Protein AF-A0A4Q9FMK7-F1 (afdb_monomer_lite)

pLDDT: mean 81.98, std 14.89, range [34.06, 94.88]

Organism: NCBI:txid1080224

Secondary structure (DSSP, 8-state):
----TT--TTHHHHHHHHHHHHHHH-HHHHHHHHTTT-HHHHHHHHHHHHHHHHHHHHHHH---HHHHHHHHHHHHHHHHH-

Radius of gyration: 13.73 Å; chains: 1; bounding box: 38×21×36 Å

Sequence (82 aa):
MKELSEDLKNNLYYLEIIDALIEEYNIELKNSYQLRDEYTEFIQNESARLMDDTVKLIREKEISFIQASATVIEDWKEQTFM

Foldseek 3Di:
DPPPPDDDPCLVVQLVVVVVLCVVQPVVVVVVCVVVVNNVVVSSVVSVVLVVQLVVCCVVPVDDSVVSSVVSSVVVSVVPRD

Structure (mmCIF, N/CA/C/O backbone):
data_AF-A0A4Q9FMK7-F1
#
_entry.id   AF-A0A4Q9FMK7-F1
#
loop_
_atom_site.group_PDB
_atom_site.id
_atom_site.type_symbol
_atom_site.label_atom_id
_atom_site.label_alt_id
_atom_site.label_comp_id
_atom_site.label_asym_id
_atom_site.label_entity_id
_atom_site.label_seq_id
_atom_site.pdbx_PDB_ins_code
_atom_site.Cartn_x
_atom_site.Cartn_y
_atom_site.Cartn_z
_atom_site.occupancy
_atom_site.B_iso_or_equiv
_atom_site.auth_seq_id
_atom_site.auth_comp_id
_atom_site.auth_asym_id
_atom_site.auth_atom_id
_atom_site.pdbx_PDB_model_num
ATOM 1 N N . MET A 1 1 ? -23.409 2.836 12.214 1.00 42.78 1 MET A N 1
ATOM 2 C CA . MET A 1 1 ? -22.395 2.728 11.148 1.00 42.78 1 MET A CA 1
ATOM 3 C C . MET A 1 1 ? -22.350 4.062 10.422 1.00 42.78 1 MET A C 1
ATOM 5 O O . MET A 1 1 ? -23.167 4.299 9.545 1.00 42.78 1 MET A O 1
ATOM 9 N N . LYS A 1 2 ? -21.514 4.984 10.895 1.00 34.06 2 LYS A N 1
ATOM 10 C CA . LYS A 1 2 ? -21.219 6.262 10.233 1.00 34.06 2 LYS A CA 1
ATOM 11 C C . LYS A 1 2 ? -19.763 6.162 9.754 1.00 34.06 2 LYS A C 1
ATOM 13 O O . LYS A 1 2 ? -18.985 5.537 10.461 1.00 34.06 2 LYS A O 1
ATOM 18 N N . GLU A 1 3 ? -19.448 6.735 8.591 1.00 42.12 3 GLU A N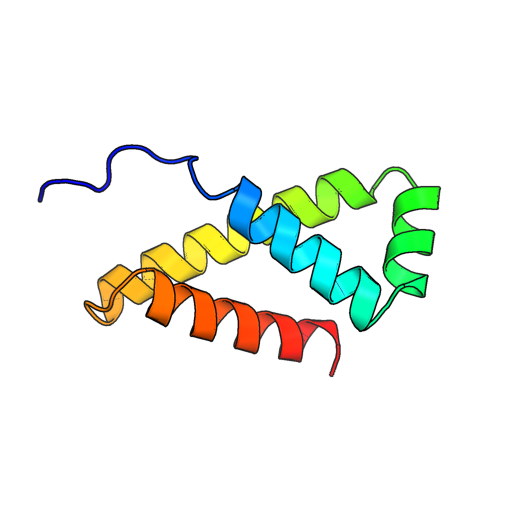 1
ATOM 19 C CA . GLU A 1 3 ? -18.079 6.927 8.056 1.00 42.12 3 GLU A CA 1
ATOM 20 C C . GLU A 1 3 ? -17.367 5.722 7.404 1.00 42.12 3 GLU A C 1
ATOM 22 O O . GLU A 1 3 ? -16.176 5.517 7.582 1.00 42.12 3 GLU A O 1
ATOM 27 N N . LEU A 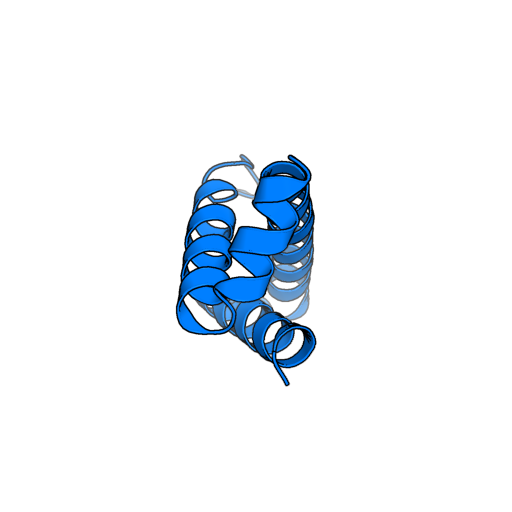1 4 ? -18.062 4.955 6.557 1.00 46.47 4 LEU A N 1
ATOM 28 C CA . LEU A 1 4 ? -17.400 4.338 5.384 1.00 46.47 4 LEU A CA 1
ATOM 29 C C . LEU A 1 4 ? -17.319 5.328 4.202 1.00 46.47 4 LEU A C 1
ATOM 31 O O . LEU A 1 4 ? -16.700 5.043 3.184 1.00 46.47 4 LEU A O 1
ATOM 35 N N . SER A 1 5 ? -17.964 6.486 4.364 1.00 49.53 5 SER A N 1
ATOM 36 C CA . SER A 1 5 ? -18.022 7.605 3.440 1.00 49.53 5 SER A CA 1
ATOM 37 C C . SER A 1 5 ? -16.756 8.459 3.568 1.00 49.53 5 SER A C 1
ATOM 39 O O . SER A 1 5 ? -16.468 8.978 4.640 1.00 49.53 5 SER A O 1
ATOM 41 N N . GLU A 1 6 ? -15.979 8.703 2.539 1.00 45.28 6 GLU A N 1
ATOM 42 C CA . GLU A 1 6 ? -16.319 8.512 1.141 1.00 45.28 6 GLU A CA 1
ATOM 43 C C . GLU A 1 6 ? -15.003 8.378 0.408 1.00 45.28 6 GLU A C 1
ATOM 45 O O . GLU A 1 6 ? -14.394 9.367 -0.003 1.00 45.28 6 GLU A O 1
ATOM 50 N N . ASP A 1 7 ? -14.600 7.108 0.325 1.00 46.28 7 ASP A N 1
ATOM 51 C CA . ASP A 1 7 ? -13.649 6.568 -0.626 1.00 46.28 7 ASP A CA 1
ATOM 52 C C . ASP A 1 7 ? -12.270 7.251 -0.615 1.00 46.28 7 ASP A C 1
ATOM 54 O O . ASP A 1 7 ? -11.959 8.117 0.195 1.00 46.28 7 ASP A O 1
ATOM 58 N N . LEU A 1 8 ? -11.451 6.911 -1.603 1.00 53.06 8 LEU A N 1
ATOM 59 C CA . LEU A 1 8 ? -10.836 7.919 -2.477 1.00 53.06 8 LEU A CA 1
ATOM 60 C C . LEU A 1 8 ? -9.722 8.827 -1.916 1.00 53.06 8 LEU A C 1
ATOM 62 O O . LEU A 1 8 ? -8.766 9.071 -2.648 1.00 53.06 8 LEU A O 1
ATOM 66 N N . LYS A 1 9 ? -9.761 9.305 -0.665 1.00 42.34 9 LYS A N 1
ATOM 67 C CA . LYS A 1 9 ? -8.797 10.262 -0.092 1.00 42.34 9 LYS A CA 1
ATOM 68 C C . LYS A 1 9 ? -7.378 9.724 0.056 1.00 42.34 9 LYS A C 1
ATOM 70 O O . LYS A 1 9 ? -6.469 10.530 0.179 1.00 42.34 9 LYS A O 1
ATOM 75 N N . ASN A 1 10 ? -7.178 8.410 -0.020 1.00 53.16 10 ASN A N 1
ATOM 76 C CA . ASN A 1 10 ? -5.868 7.788 0.154 1.00 53.16 10 ASN A CA 1
ATOM 77 C C . ASN A 1 10 ? -5.488 6.782 -0.947 1.00 53.16 10 ASN A C 1
ATOM 79 O O . ASN A 1 10 ? -4.493 6.084 -0.786 1.00 53.16 10 ASN A O 1
ATOM 83 N N . ASN A 1 11 ? -6.176 6.745 -2.101 1.00 60.62 11 ASN A N 1
ATOM 84 C CA . ASN A 1 11 ? -5.537 6.117 -3.272 1.00 60.62 11 ASN A CA 1
ATOM 85 C C . ASN A 1 11 ? -4.192 6.815 -3.534 1.00 60.62 11 ASN A C 1
ATOM 87 O O . ASN A 1 11 ? -3.186 6.150 -3.724 1.00 60.62 11 ASN A O 1
ATOM 91 N N . LEU A 1 12 ? -4.155 8.147 -3.399 1.00 72.56 12 LEU A N 1
ATOM 92 C CA . LEU A 1 12 ? -2.927 8.950 -3.382 1.00 72.56 12 LEU A CA 1
ATOM 93 C C . LEU A 1 12 ? -1.917 8.507 -2.314 1.00 72.56 12 LEU A C 1
ATOM 95 O O . LEU A 1 12 ? -0.742 8.404 -2.626 1.00 72.56 12 LEU A O 1
ATOM 99 N N . TYR A 1 13 ? -2.356 8.179 -1.097 1.00 83.62 13 TYR A N 1
ATOM 100 C CA . TYR A 1 13 ? -1.466 7.704 -0.031 1.00 83.62 13 TYR A CA 1
ATOM 101 C C . TYR A 1 13 ? -0.742 6.411 -0.414 1.00 83.62 13 TYR A C 1
ATOM 103 O O . TYR A 1 13 ? 0.478 6.339 -0.301 1.00 83.62 13 TYR A O 1
ATOM 111 N N . TYR A 1 14 ? -1.470 5.404 -0.909 1.00 86.38 14 TYR A N 1
ATOM 112 C CA . TYR A 1 14 ? -0.827 4.170 -1.358 1.00 86.38 14 TYR A CA 1
ATOM 113 C C . TYR A 1 14 ? -0.040 4.374 -2.653 1.00 86.38 14 TYR A C 1
ATOM 115 O O . TYR A 1 14 ? 1.036 3.804 -2.773 1.00 86.38 14 TYR A O 1
ATOM 123 N N . LEU A 1 15 ? -0.506 5.217 -3.583 1.00 87.38 15 LEU A N 1
ATOM 124 C CA . LEU A 1 15 ? 0.250 5.552 -4.796 1.00 87.38 15 LEU A CA 1
ATOM 125 C C . LEU A 1 15 ? 1.620 6.163 -4.447 1.00 87.38 15 LEU A C 1
ATOM 127 O O . LEU A 1 15 ? 2.631 5.724 -4.986 1.00 87.38 15 LEU A O 1
ATOM 131 N N . GLU A 1 16 ? 1.660 7.135 -3.530 1.00 88.25 16 GLU A N 1
ATOM 132 C CA . GLU A 1 16 ? 2.897 7.794 -3.086 1.00 88.25 16 GLU A CA 1
ATOM 133 C C . GLU A 1 16 ? 3.826 6.829 -2.342 1.00 88.25 16 GLU A C 1
ATOM 135 O O . GLU A 1 16 ? 5.029 6.809 -2.596 1.00 88.25 16 GLU A O 1
ATOM 140 N N . ILE A 1 17 ? 3.278 6.000 -1.448 1.00 89.38 17 ILE A N 1
ATOM 141 C CA . ILE A 1 17 ? 4.077 5.036 -0.682 1.00 89.38 17 ILE A CA 1
ATOM 142 C C . ILE A 1 17 ? 4.632 3.936 -1.580 1.00 89.38 17 ILE A C 1
ATOM 144 O O . ILE A 1 17 ? 5.813 3.617 -1.472 1.00 89.38 17 ILE A O 1
ATOM 148 N N . ILE A 1 18 ? 3.812 3.364 -2.465 1.00 89.75 18 ILE A N 1
ATOM 149 C CA . ILE A 1 18 ? 4.258 2.335 -3.407 1.00 89.75 18 ILE A CA 1
ATOM 150 C C . ILE A 1 18 ? 5.357 2.909 -4.305 1.00 89.75 18 ILE A C 1
ATOM 152 O O . ILE A 1 18 ? 6.403 2.280 -4.442 1.00 89.75 18 ILE A O 1
ATOM 156 N N . ASP A 1 19 ? 5.169 4.109 -4.869 1.00 88.56 19 ASP A N 1
ATOM 157 C CA . ASP A 1 19 ? 6.182 4.719 -5.738 1.00 88.56 19 ASP A CA 1
ATOM 158 C C . ASP A 1 19 ? 7.506 4.971 -5.001 1.00 88.56 19 ASP A C 1
ATOM 160 O O . ASP A 1 19 ? 8.573 4.650 -5.529 1.00 88.56 19 ASP A O 1
ATOM 164 N N . ALA A 1 20 ? 7.442 5.475 -3.763 1.00 88.94 20 ALA A N 1
ATOM 165 C CA . ALA A 1 20 ? 8.621 5.704 -2.932 1.00 88.94 20 ALA A CA 1
ATOM 166 C C . ALA A 1 20 ? 9.331 4.395 -2.549 1.00 88.94 20 ALA A C 1
ATOM 168 O O . ALA A 1 20 ? 10.556 4.318 -2.621 1.00 88.94 20 ALA A O 1
ATOM 169 N N . LEU A 1 21 ? 8.580 3.351 -2.185 1.00 88.50 21 LEU A N 1
ATOM 170 C CA . LEU A 1 21 ? 9.146 2.046 -1.836 1.00 88.50 21 LEU A CA 1
ATOM 171 C C . LEU A 1 21 ? 9.796 1.371 -3.045 1.00 88.50 21 LEU A C 1
ATOM 173 O O . LEU A 1 21 ? 10.878 0.805 -2.920 1.00 88.50 21 LEU A O 1
ATOM 177 N N . ILE A 1 22 ? 9.185 1.447 -4.227 1.00 88.75 22 ILE A N 1
ATOM 178 C CA . ILE A 1 22 ? 9.810 0.911 -5.440 1.00 88.75 22 ILE A CA 1
ATOM 179 C C . ILE A 1 22 ? 11.069 1.711 -5.776 1.00 88.75 22 ILE A C 1
ATOM 181 O O . ILE A 1 22 ? 12.082 1.114 -6.125 1.00 88.75 22 ILE A O 1
ATOM 185 N N . GLU A 1 23 ? 11.052 3.036 -5.642 1.00 86.75 23 GLU A N 1
ATOM 186 C CA . GLU A 1 23 ? 12.245 3.855 -5.874 1.00 86.75 23 GLU A CA 1
ATOM 187 C C . GLU A 1 23 ? 13.385 3.535 -4.891 1.00 86.75 23 GLU A C 1
ATOM 189 O O . GLU A 1 23 ? 14.540 3.457 -5.309 1.00 86.75 23 GLU A O 1
ATOM 194 N N . GLU A 1 24 ? 13.067 3.289 -3.617 1.00 86.62 24 GLU A N 1
ATOM 195 C CA . GLU A 1 24 ? 14.044 2.952 -2.574 1.00 86.62 24 GLU A CA 1
ATOM 196 C C . GLU A 1 24 ? 14.615 1.531 -2.729 1.00 86.62 24 GLU A C 1
ATOM 198 O O . GLU A 1 24 ? 15.826 1.340 -2.608 1.00 86.62 24 GLU A O 1
ATOM 203 N N . TYR A 1 25 ? 13.764 0.533 -2.996 1.00 84.25 25 TYR A N 1
ATOM 204 C CA . TYR A 1 25 ? 14.154 -0.884 -2.958 1.00 84.25 25 TYR A CA 1
ATOM 205 C C . TYR A 1 25 ? 14.417 -1.494 -4.337 1.00 84.25 25 TYR A C 1
ATOM 207 O O . TYR A 1 25 ? 15.155 -2.475 -4.433 1.00 84.25 25 TYR A O 1
ATOM 215 N N . ASN A 1 26 ? 13.826 -0.958 -5.409 1.00 81.38 26 ASN A N 1
ATOM 216 C CA . ASN A 1 26 ? 13.933 -1.547 -6.742 1.00 81.38 26 ASN A CA 1
ATOM 217 C C . ASN A 1 26 ? 13.730 -0.528 -7.878 1.00 81.38 26 ASN A C 1
ATOM 219 O O . ASN A 1 26 ? 12.797 -0.610 -8.683 1.00 81.38 26 ASN A O 1
ATOM 223 N N . ILE A 1 27 ? 14.651 0.432 -7.978 1.00 80.81 27 ILE A N 1
ATOM 224 C CA . ILE A 1 27 ? 14.625 1.441 -9.045 1.00 80.81 27 ILE A CA 1
ATOM 225 C C . ILE A 1 27 ? 14.718 0.819 -10.452 1.00 80.81 27 ILE A C 1
ATOM 227 O O . ILE A 1 27 ? 14.196 1.378 -11.416 1.00 80.81 27 ILE A O 1
ATOM 231 N N . GLU A 1 28 ? 15.332 -0.362 -10.592 1.00 80.81 28 GLU A N 1
ATOM 232 C CA . GLU A 1 28 ? 15.368 -1.104 -11.859 1.00 80.81 28 GLU A CA 1
ATOM 233 C C . GLU A 1 28 ? 13.977 -1.602 -12.269 1.00 80.81 28 GLU A C 1
ATOM 235 O O . GLU A 1 28 ? 13.619 -1.506 -13.446 1.00 80.81 28 GLU A O 1
ATOM 240 N N . LEU A 1 29 ? 13.156 -2.045 -11.310 1.00 76.88 29 LEU A N 1
ATOM 241 C CA . LEU A 1 29 ? 11.755 -2.392 -11.543 1.00 76.88 29 LEU A CA 1
ATOM 242 C C . LEU A 1 29 ? 10.966 -1.164 -12.007 1.00 76.88 29 LEU A C 1
ATOM 244 O O . LEU A 1 29 ? 10.343 -1.238 -13.069 1.00 76.88 29 LEU A O 1
ATOM 248 N N . LYS A 1 30 ? 11.088 -0.019 -11.316 1.00 79.19 30 LYS A N 1
ATOM 249 C CA . LYS A 1 30 ? 10.483 1.263 -11.744 1.00 79.19 30 LYS A CA 1
ATOM 250 C C . LYS A 1 30 ? 10.842 1.593 -13.191 1.00 79.19 30 LYS A C 1
ATOM 252 O O . LYS A 1 30 ? 9.956 1.776 -14.024 1.00 79.19 30 LYS A O 1
ATOM 257 N N . ASN A 1 31 ? 12.133 1.563 -13.517 1.00 79.56 31 ASN A N 1
ATOM 258 C CA . ASN A 1 31 ? 12.620 1.843 -14.866 1.00 79.56 31 ASN A CA 1
ATOM 259 C C . ASN A 1 31 ? 12.074 0.843 -15.902 1.00 79.56 31 ASN A C 1
ATOM 261 O O . ASN A 1 31 ? 11.686 1.241 -16.999 1.00 79.56 31 ASN A O 1
ATOM 265 N N . SER A 1 32 ? 12.004 -0.448 -15.564 1.00 76.06 32 SER A N 1
ATOM 266 C CA . SER A 1 32 ? 11.540 -1.495 -16.484 1.00 76.06 32 SER A CA 1
ATOM 267 C C . SER A 1 32 ? 10.054 -1.377 -16.838 1.00 76.06 32 SER A C 1
ATOM 269 O O . SER A 1 32 ? 9.694 -1.551 -18.002 1.00 76.06 32 SER A O 1
ATOM 271 N N . TYR A 1 33 ? 9.206 -1.036 -15.863 1.00 76.31 33 TYR A N 1
ATOM 272 C CA . TYR A 1 33 ? 7.773 -0.840 -16.074 1.00 76.31 33 TYR A CA 1
ATOM 273 C C . TYR A 1 33 ? 7.476 0.505 -16.743 1.00 76.31 33 TYR A C 1
ATOM 275 O O . TYR A 1 33 ? 6.559 0.587 -17.559 1.00 76.31 33 TYR A O 1
ATOM 283 N N . GLN A 1 34 ? 8.252 1.555 -16.446 1.00 79.81 34 GLN A N 1
ATOM 284 C CA . GLN A 1 34 ? 8.103 2.853 -17.113 1.00 79.81 34 GLN A CA 1
ATOM 285 C C . GLN A 1 34 ? 8.442 2.761 -18.602 1.00 79.81 34 GLN A C 1
ATOM 287 O O . GLN A 1 34 ? 7.746 3.349 -19.419 1.00 79.81 34 GLN A O 1
ATOM 292 N N . LEU A 1 35 ? 9.447 1.962 -18.979 1.00 77.81 35 LEU A N 1
ATOM 293 C CA . LEU A 1 35 ? 9.772 1.704 -20.388 1.00 77.81 35 LEU A CA 1
ATOM 294 C C . LEU A 1 35 ? 8.655 0.982 -21.158 1.00 77.81 35 LEU A C 1
ATOM 296 O O . LEU A 1 35 ? 8.660 0.998 -22.387 1.00 77.81 35 LEU A O 1
ATOM 300 N N . ARG A 1 36 ? 7.736 0.321 -20.448 1.00 78.12 36 ARG A N 1
ATOM 301 C CA . ARG A 1 36 ? 6.594 -0.399 -21.025 1.00 78.12 36 ARG A CA 1
ATOM 302 C C . ARG A 1 36 ? 5.288 0.389 -20.942 1.00 78.12 36 ARG A C 1
ATOM 304 O O . ARG A 1 36 ? 4.266 -0.139 -21.353 1.00 78.12 36 ARG A O 1
ATOM 311 N N . ASP A 1 37 ? 5.316 1.610 -20.399 1.00 76.75 37 ASP A N 1
ATOM 312 C CA . A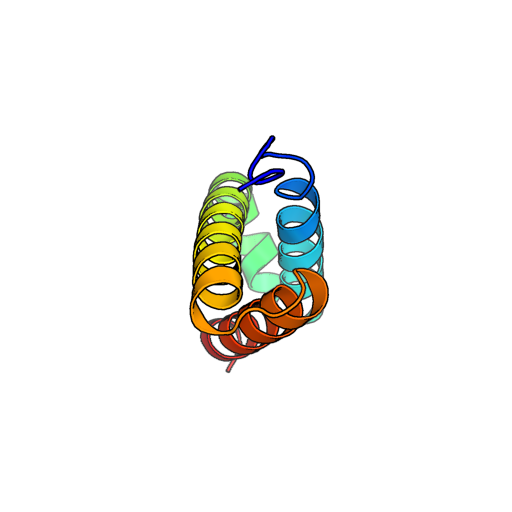SP A 1 37 ? 4.128 2.406 -20.056 1.00 76.75 37 ASP A CA 1
ATOM 313 C C . ASP A 1 37 ? 3.139 1.685 -19.105 1.00 76.75 37 ASP A C 1
ATOM 315 O O . ASP A 1 37 ? 1.996 2.102 -18.936 1.00 76.75 37 ASP A O 1
ATOM 319 N N . GLU A 1 38 ? 3.584 0.624 -18.422 1.00 85.12 38 GLU A N 1
ATOM 320 C CA . GLU A 1 38 ? 2.764 -0.225 -17.538 1.00 85.12 38 GLU A CA 1
ATOM 321 C C . GLU A 1 38 ? 2.866 0.205 -16.064 1.00 85.12 38 GLU A C 1
ATOM 323 O O . GLU A 1 38 ? 2.084 -0.226 -15.219 1.00 85.12 38 GLU A O 1
ATOM 328 N N . TYR A 1 39 ? 3.831 1.068 -15.729 1.00 83.38 39 TYR A N 1
ATOM 329 C CA . TYR A 1 39 ? 4.118 1.436 -14.339 1.00 83.38 39 TYR A CA 1
ATOM 330 C C . TYR A 1 39 ? 2.947 2.131 -13.644 1.00 83.38 39 TYR A C 1
ATOM 332 O O . TYR A 1 39 ? 2.643 1.847 -12.489 1.00 83.38 39 TYR A O 1
ATOM 340 N N . THR A 1 40 ? 2.259 3.029 -14.348 1.00 84.06 40 THR A N 1
ATOM 341 C CA . THR A 1 40 ? 1.106 3.735 -13.782 1.00 84.06 40 THR A CA 1
ATOM 342 C C . THR A 1 40 ? -0.043 2.777 -13.482 1.00 84.06 40 THR A C 1
ATOM 344 O O . THR A 1 40 ? -0.655 2.888 -12.422 1.00 84.06 40 THR A O 1
ATOM 347 N N . GLU A 1 41 ? -0.310 1.823 -14.375 1.00 87.19 41 GLU A N 1
ATOM 348 C CA . GLU A 1 41 ? -1.338 0.799 -14.164 1.00 87.19 41 GLU A CA 1
ATOM 349 C C . GLU A 1 41 ? -0.958 -0.133 -13.006 1.00 87.19 41 GLU A C 1
ATOM 351 O O . GLU A 1 41 ? -1.792 -0.426 -12.149 1.00 87.19 41 GLU A O 1
ATOM 356 N N . PHE A 1 42 ? 0.317 -0.522 -12.918 1.00 88.12 42 PHE A N 1
ATOM 357 C CA . PHE A 1 42 ? 0.835 -1.326 -11.815 1.00 88.12 42 PHE A CA 1
ATOM 358 C C . PHE A 1 42 ? 0.593 -0.664 -10.449 1.00 88.12 42 PHE A C 1
ATOM 360 O O . PHE A 1 42 ? -0.052 -1.264 -9.590 1.00 88.12 42 PHE A O 1
ATOM 367 N N . ILE A 1 43 ? 1.030 0.589 -10.251 1.00 88.31 43 ILE A N 1
ATOM 368 C CA . ILE A 1 43 ? 0.848 1.273 -8.956 1.00 88.31 43 ILE A CA 1
ATOM 369 C C . ILE A 1 43 ? -0.647 1.477 -8.653 1.00 88.31 43 ILE A C 1
ATOM 371 O O . ILE A 1 43 ? -1.060 1.352 -7.502 1.00 88.31 43 ILE A O 1
ATOM 375 N N . GLN A 1 44 ? -1.486 1.751 -9.657 1.00 87.69 44 GLN A N 1
ATOM 376 C CA . GLN A 1 44 ? -2.934 1.880 -9.447 1.00 87.69 44 GLN A CA 1
ATOM 377 C C . GLN A 1 44 ? -3.574 0.576 -8.959 1.00 87.69 44 GLN A C 1
ATOM 379 O O . GLN A 1 44 ? -4.373 0.608 -8.020 1.00 87.69 44 GLN A O 1
ATOM 384 N N . ASN A 1 45 ? -3.202 -0.555 -9.559 1.00 90.69 45 ASN A N 1
ATOM 385 C CA . ASN A 1 45 ? -3.713 -1.867 -9.172 1.00 90.69 45 ASN A CA 1
ATOM 386 C C . ASN A 1 45 ? -3.257 -2.258 -7.763 1.00 90.69 45 ASN A C 1
ATOM 388 O O . ASN A 1 45 ? -4.079 -2.673 -6.943 1.00 90.69 45 ASN A O 1
ATOM 392 N N . GLU A 1 46 ? -1.974 -2.064 -7.451 1.00 91.25 46 GLU A N 1
ATOM 393 C CA . GLU A 1 46 ? -1.447 -2.351 -6.114 1.00 91.25 46 GLU A CA 1
ATOM 394 C C . GLU A 1 46 ? -2.062 -1.419 -5.060 1.00 91.25 46 GLU A C 1
ATOM 396 O O . GLU A 1 46 ? -2.474 -1.877 -3.997 1.00 91.25 46 GLU A O 1
ATOM 401 N N . SER A 1 47 ? -2.235 -0.131 -5.371 1.00 90.50 47 SER A N 1
ATOM 402 C CA . SER A 1 47 ? -2.893 0.838 -4.483 1.00 90.50 47 SER A CA 1
ATOM 403 C C . SER A 1 47 ? -4.327 0.425 -4.135 1.00 90.50 47 SER A C 1
ATOM 405 O O . SER A 1 47 ? -4.706 0.417 -2.959 1.00 90.50 47 SER A O 1
ATOM 407 N N . ALA A 1 48 ? -5.106 -0.004 -5.135 1.00 89.56 48 ALA A N 1
ATOM 408 C CA . ALA A 1 48 ? -6.462 -0.501 -4.922 1.00 89.56 48 ALA A CA 1
ATOM 409 C C . ALA A 1 48 ? -6.478 -1.766 -4.046 1.00 89.56 48 ALA A C 1
ATOM 411 O O . ALA A 1 48 ? -7.265 -1.854 -3.102 1.00 89.56 48 ALA A O 1
ATOM 412 N N . ARG A 1 49 ? -5.564 -2.710 -4.306 1.00 91.69 49 ARG A N 1
ATOM 413 C CA . ARG A 1 49 ? -5.436 -3.941 -3.517 1.00 91.69 49 ARG A CA 1
ATOM 414 C C . ARG A 1 49 ? -5.091 -3.654 -2.051 1.00 91.69 49 ARG A C 1
ATOM 416 O O . ARG A 1 49 ? -5.760 -4.180 -1.163 1.00 91.69 49 ARG A O 1
ATOM 423 N N . LEU A 1 50 ? -4.096 -2.802 -1.784 1.00 92.06 50 LEU A N 1
ATOM 424 C CA . LEU A 1 50 ? -3.713 -2.450 -0.409 1.00 92.06 50 LEU A CA 1
ATOM 425 C C . LEU A 1 50 ? -4.848 -1.741 0.333 1.00 92.06 50 LEU A C 1
ATOM 427 O O . LEU A 1 50 ? -5.031 -1.957 1.534 1.00 92.06 50 LEU A O 1
ATOM 431 N N . MET A 1 51 ? -5.630 -0.914 -0.365 1.00 90.19 51 MET A N 1
ATOM 432 C CA . MET A 1 51 ? -6.809 -0.281 0.219 1.00 90.19 51 MET A CA 1
ATOM 433 C C . MET A 1 51 ? -7.855 -1.322 0.641 1.00 90.19 51 MET A C 1
ATOM 435 O O . MET A 1 51 ? -8.329 -1.276 1.780 1.00 90.19 51 MET A O 1
ATOM 439 N N . ASP A 1 52 ? -8.178 -2.278 -0.230 1.00 91.19 52 ASP A N 1
ATOM 440 C CA . ASP A 1 52 ? -9.140 -3.343 0.072 1.00 91.19 52 ASP A CA 1
ATOM 441 C C . ASP A 1 52 ? -8.695 -4.191 1.273 1.00 91.19 52 ASP A C 1
ATOM 443 O O . ASP A 1 52 ? -9.479 -4.422 2.204 1.00 91.19 52 ASP A O 1
ATOM 447 N N . ASP A 1 53 ? -7.419 -4.583 1.303 1.00 92.75 53 ASP A N 1
ATOM 448 C CA . ASP A 1 53 ? -6.831 -5.344 2.409 1.00 92.75 53 ASP A CA 1
ATOM 449 C C . ASP A 1 53 ? -6.855 -4.542 3.720 1.00 92.75 53 ASP A C 1
ATOM 451 O O . ASP A 1 53 ? -7.182 -5.072 4.786 1.00 92.75 53 ASP A O 1
ATOM 455 N N . THR A 1 54 ? -6.614 -3.233 3.646 1.00 92.00 54 THR A N 1
ATOM 456 C CA . THR A 1 54 ? -6.683 -2.333 4.805 1.00 9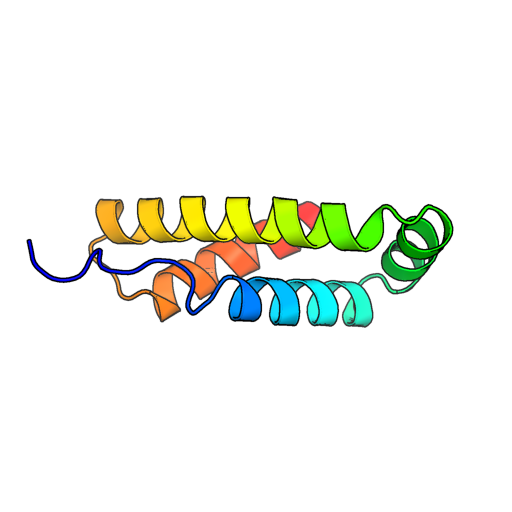2.00 54 THR A CA 1
ATOM 457 C C . THR A 1 54 ? -8.103 -2.234 5.353 1.00 92.00 54 THR A C 1
ATOM 459 O O . THR A 1 54 ? -8.314 -2.376 6.559 1.00 92.00 54 THR A O 1
ATOM 462 N N . VAL A 1 55 ? -9.103 -2.033 4.487 1.00 90.50 55 VAL A N 1
ATOM 463 C CA . VAL A 1 55 ? -10.517 -1.977 4.895 1.00 90.50 55 VAL A CA 1
ATOM 464 C C . VAL A 1 55 ? -10.952 -3.296 5.525 1.00 90.50 55 VAL A C 1
ATOM 466 O O . VAL A 1 55 ? -11.657 -3.296 6.541 1.00 90.50 55 VAL A O 1
ATOM 469 N N . LYS A 1 56 ? -10.523 -4.422 4.949 1.00 93.12 56 LYS A N 1
ATOM 470 C CA . LYS A 1 56 ? -10.777 -5.748 5.510 1.00 93.12 56 LYS A CA 1
ATOM 471 C C . LYS A 1 56 ? -10.173 -5.875 6.910 1.00 93.12 56 LYS A C 1
ATOM 473 O O . LYS A 1 56 ? -10.887 -6.241 7.842 1.00 93.12 56 LYS A O 1
ATOM 478 N N . LEU A 1 57 ? -8.913 -5.484 7.081 1.00 92.56 57 LEU A N 1
ATOM 479 C CA . LEU A 1 57 ? -8.207 -5.577 8.357 1.00 92.56 57 LEU A CA 1
ATOM 480 C C . LEU A 1 57 ? -8.822 -4.682 9.447 1.00 92.56 57 LEU A C 1
ATOM 482 O O . LEU A 1 57 ? -8.954 -5.114 10.594 1.00 92.56 57 LEU A O 1
ATOM 486 N N . ILE A 1 58 ? -9.259 -3.467 9.092 1.00 91.00 58 ILE A N 1
ATOM 487 C CA . ILE A 1 58 ? -10.000 -2.568 9.995 1.00 91.00 58 ILE A CA 1
ATOM 488 C C . ILE A 1 58 ? -11.280 -3.245 10.490 1.00 91.00 58 ILE A C 1
ATOM 490 O O . ILE A 1 58 ? -11.573 -3.209 11.682 1.00 91.00 58 ILE A O 1
ATOM 494 N N . ARG A 1 59 ? -12.041 -3.877 9.586 1.00 91.94 59 ARG A N 1
ATOM 495 C CA . ARG A 1 59 ? -13.299 -4.556 9.935 1.00 91.94 59 ARG A CA 1
ATOM 496 C C . ARG A 1 59 ? -13.076 -5.791 10.803 1.00 91.94 59 ARG A C 1
ATOM 498 O O . ARG A 1 59 ? -13.886 -6.055 11.681 1.00 91.94 59 ARG A O 1
ATOM 505 N N . GLU A 1 60 ? -12.011 -6.544 10.546 1.00 94.88 60 GLU A N 1
ATOM 506 C CA . GLU A 1 60 ? -11.709 -7.781 11.273 1.00 94.88 60 GLU A CA 1
ATOM 507 C C . GLU A 1 60 ? -11.140 -7.528 12.671 1.00 94.88 60 GLU A C 1
ATOM 509 O O . GLU A 1 60 ? -11.435 -8.284 13.596 1.00 94.88 60 GLU A O 1
ATOM 514 N N . LYS A 1 61 ? -10.312 -6.488 12.827 1.00 93.19 61 LYS A N 1
ATOM 515 C CA . LYS A 1 61 ? -9.576 -6.227 14.074 1.00 93.19 61 LYS A CA 1
ATOM 516 C C . LYS A 1 61 ? -10.079 -5.015 14.859 1.00 93.19 61 LYS A C 1
ATOM 518 O O . LYS A 1 61 ? -9.573 -4.774 15.950 1.00 93.19 61 LYS A O 1
ATOM 523 N N . GLU A 1 62 ? -11.029 -4.255 14.314 1.00 91.94 62 GLU A N 1
ATOM 524 C CA . GLU A 1 62 ? -11.541 -3.000 14.889 1.00 91.94 62 GLU A CA 1
ATOM 525 C C . GLU A 1 62 ? -10.421 -1.995 15.238 1.00 91.94 62 GLU A C 1
ATOM 527 O O . GLU A 1 62 ? -10.482 -1.273 16.233 1.00 91.94 62 GLU A O 1
ATOM 532 N N . ILE A 1 63 ? -9.372 -1.949 14.408 1.00 90.50 63 ILE A N 1
ATOM 533 C CA . ILE A 1 63 ? -8.211 -1.060 14.576 1.00 90.50 63 ILE A CA 1
ATOM 534 C C . ILE A 1 63 ? -8.309 0.190 13.698 1.00 90.50 63 ILE A C 1
ATOM 536 O O . ILE A 1 63 ? -9.115 0.271 12.771 1.00 90.50 63 ILE A O 1
ATOM 540 N N . SER A 1 64 ? -7.456 1.178 13.978 1.00 88.50 64 SER A N 1
ATOM 541 C CA . SER A 1 64 ? -7.387 2.400 13.171 1.00 88.50 64 SER A CA 1
ATOM 542 C C . SER A 1 64 ? -6.833 2.145 11.763 1.00 88.50 64 SER A C 1
ATOM 544 O O . SER A 1 64 ? -6.048 1.220 11.554 1.00 88.50 64 SER A O 1
ATOM 546 N N . PHE A 1 65 ? -7.176 3.028 10.814 1.00 87.00 65 PHE A N 1
ATOM 547 C CA . PHE A 1 65 ? -6.636 2.998 9.449 1.00 87.00 65 PHE A CA 1
ATOM 548 C C . PHE A 1 65 ? -5.109 2.968 9.439 1.00 87.00 65 PHE A C 1
ATOM 550 O O . PHE A 1 65 ? -4.537 2.084 8.827 1.00 87.00 65 PHE A O 1
ATOM 557 N N . ILE A 1 66 ? -4.447 3.855 10.189 1.00 87.12 66 ILE A N 1
ATOM 558 C CA . ILE A 1 66 ? -2.977 3.942 10.218 1.00 87.12 66 ILE A CA 1
ATOM 559 C C . ILE A 1 66 ? -2.347 2.613 10.651 1.00 87.12 66 ILE A C 1
ATOM 561 O O . ILE A 1 66 ? -1.372 2.171 10.050 1.00 87.12 66 ILE A O 1
ATOM 565 N N . GLN A 1 67 ? -2.906 1.965 11.677 1.00 88.12 67 GLN A N 1
ATOM 566 C CA . GLN A 1 67 ? -2.403 0.672 12.144 1.00 88.12 67 GLN A CA 1
ATOM 567 C C . GLN A 1 67 ? -2.624 -0.427 11.102 1.00 88.12 67 GLN A C 1
ATOM 569 O O . GLN A 1 67 ? -1.712 -1.208 10.852 1.00 88.12 67 GLN A O 1
ATOM 574 N N . ALA A 1 68 ? -3.805 -0.472 10.481 1.00 89.88 68 ALA A N 1
ATOM 575 C CA . ALA A 1 68 ? -4.103 -1.450 9.442 1.00 89.88 68 ALA A CA 1
ATOM 576 C C . ALA A 1 68 ? -3.228 -1.255 8.191 1.00 89.88 68 ALA A C 1
ATOM 578 O O . ALA A 1 68 ? -2.651 -2.218 7.695 1.00 89.88 68 ALA A O 1
ATOM 579 N N . SER A 1 69 ? -3.076 -0.012 7.728 1.00 90.44 69 SER A N 1
ATOM 580 C CA . SER A 1 69 ? -2.232 0.353 6.590 1.00 90.44 69 SER A CA 1
ATOM 581 C C . SER A 1 69 ? -0.779 -0.030 6.819 1.00 90.44 69 SER A C 1
ATOM 583 O O . SER A 1 69 ? -0.166 -0.592 5.923 1.00 90.44 69 SER A O 1
ATOM 585 N N . ALA A 1 70 ? -0.232 0.235 8.011 1.00 91.44 70 ALA A N 1
ATOM 586 C CA . ALA A 1 70 ? 1.148 -0.123 8.332 1.00 91.44 70 ALA A CA 1
ATOM 587 C C . ALA A 1 70 ? 1.386 -1.634 8.196 1.00 91.44 70 ALA A C 1
ATOM 589 O O . ALA A 1 70 ? 2.355 -2.036 7.562 1.00 91.44 70 ALA A O 1
ATOM 590 N N . THR A 1 71 ? 0.469 -2.457 8.717 1.00 94.44 71 THR A N 1
ATOM 591 C CA . THR A 1 71 ? 0.544 -3.918 8.573 1.00 94.44 71 THR A CA 1
ATOM 592 C C . THR A 1 71 ? 0.474 -4.348 7.109 1.00 94.44 71 THR A C 1
ATOM 594 O O . THR A 1 71 ? 1.321 -5.105 6.654 1.00 94.44 71 THR A O 1
ATOM 597 N N . VAL A 1 72 ? -0.497 -3.834 6.352 1.00 94.06 72 VAL A N 1
ATOM 598 C CA . VAL A 1 72 ? -0.690 -4.220 4.945 1.00 94.06 72 VAL A CA 1
ATOM 599 C C . VAL A 1 72 ? 0.483 -3.772 4.057 1.00 94.06 72 VAL A C 1
ATOM 601 O O . VAL A 1 72 ? 0.885 -4.507 3.159 1.00 94.06 72 VAL A O 1
ATOM 604 N N . ILE A 1 73 ? 1.071 -2.598 4.319 1.00 93.25 73 ILE A N 1
ATOM 605 C CA . ILE A 1 73 ? 2.269 -2.107 3.614 1.00 93.25 73 ILE A CA 1
ATOM 606 C C . ILE A 1 73 ? 3.485 -2.987 3.916 1.00 93.25 73 ILE A C 1
ATOM 608 O O . ILE A 1 73 ? 4.259 -3.280 3.008 1.00 93.25 73 ILE A O 1
ATOM 612 N N . GLU A 1 74 ? 3.670 -3.392 5.174 1.00 94.25 74 GLU A N 1
ATOM 613 C CA . GLU A 1 74 ? 4.789 -4.248 5.576 1.00 94.25 74 GLU A CA 1
ATOM 614 C C . GLU A 1 74 ? 4.692 -5.629 4.915 1.00 94.25 74 GLU A C 1
ATOM 616 O O . GLU A 1 74 ? 5.641 -6.047 4.251 1.00 94.25 74 GLU A O 1
ATOM 621 N N . ASP A 1 75 ? 3.512 -6.256 4.960 1.00 93.75 75 ASP A N 1
ATOM 622 C CA . ASP A 1 75 ? 3.249 -7.536 4.290 1.00 93.75 75 ASP A CA 1
ATOM 623 C C . ASP A 1 75 ? 3.499 -7.448 2.770 1.00 93.75 75 ASP A C 1
ATOM 625 O O . ASP A 1 75 ? 4.094 -8.344 2.163 1.00 93.75 75 ASP A O 1
ATOM 629 N N . TRP A 1 76 ? 3.063 -6.357 2.132 1.00 94.38 76 TRP A N 1
ATOM 630 C CA . TRP A 1 76 ? 3.282 -6.129 0.702 1.00 94.38 76 TRP A CA 1
ATOM 631 C C . TRP A 1 76 ? 4.758 -5.932 0.353 1.00 94.38 76 TRP A C 1
ATOM 633 O O . TRP A 1 76 ? 5.247 -6.484 -0.636 1.00 94.38 76 TRP A O 1
ATOM 643 N N . LYS A 1 77 ? 5.479 -5.158 1.172 1.00 91.44 77 LYS A N 1
ATOM 644 C CA . LYS A 1 77 ? 6.910 -4.904 0.996 1.00 91.44 77 LYS A CA 1
ATOM 645 C C . LYS A 1 77 ? 7.701 -6.208 1.070 1.00 91.44 77 LYS A C 1
ATOM 647 O O . LYS A 1 77 ? 8.577 -6.424 0.234 1.00 91.44 77 LYS A O 1
ATOM 652 N N . GLU A 1 78 ? 7.377 -7.075 2.029 1.00 90.56 78 GLU A N 1
ATOM 653 C CA . GLU A 1 78 ? 7.984 -8.404 2.127 1.00 90.56 78 GLU A CA 1
ATOM 654 C C . GLU A 1 78 ? 7.700 -9.240 0.873 1.00 90.56 78 GLU A C 1
ATOM 656 O O . GLU A 1 78 ? 8.632 -9.763 0.281 1.00 90.56 78 GLU A O 1
ATOM 661 N N . GLN A 1 79 ? 6.452 -9.296 0.397 1.00 89.44 79 GLN A N 1
ATOM 662 C CA . GLN A 1 79 ? 6.098 -10.072 -0.805 1.00 89.44 79 GLN A CA 1
ATOM 663 C C . GLN A 1 79 ? 6.742 -9.557 -2.101 1.00 89.44 79 GLN A C 1
ATOM 665 O O . GLN A 1 79 ? 6.898 -10.322 -3.053 1.00 89.44 79 GLN A O 1
ATOM 670 N N . THR A 1 80 ? 7.050 -8.261 -2.168 1.00 86.19 80 THR A N 1
ATOM 671 C CA . THR A 1 80 ? 7.510 -7.606 -3.402 1.00 86.19 80 THR A CA 1
ATOM 672 C C . THR A 1 80 ? 9.033 -7.590 -3.526 1.00 86.19 80 THR A C 1
ATOM 674 O O . THR A 1 80 ? 9.551 -7.658 -4.643 1.00 86.19 80 THR A O 1
ATOM 677 N N . PHE A 1 81 ? 9.759 -7.483 -2.408 1.00 83.81 81 PHE A N 1
ATOM 678 C CA . PHE A 1 81 ? 11.210 -7.254 -2.421 1.00 83.81 81 PHE A CA 1
ATOM 679 C C . PHE A 1 81 ? 12.055 -8.337 -1.730 1.00 83.81 81 PHE A C 1
ATOM 681 O O . PHE A 1 81 ? 13.277 -8.300 -1.891 1.00 83.81 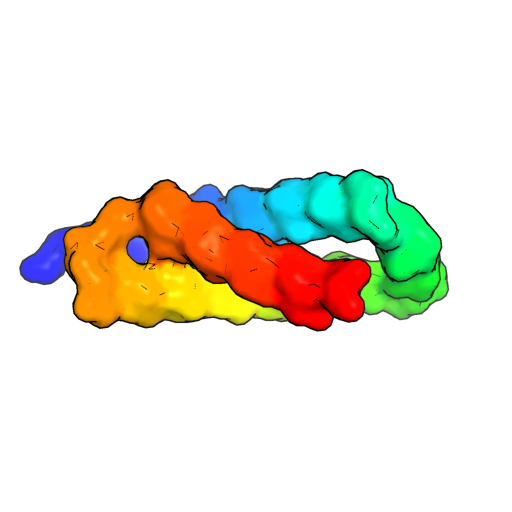81 PHE A O 1
ATOM 688 N N . MET A 1 82 ? 11.458 -9.265 -0.971 1.00 79.69 82 MET A N 1
ATOM 689 C CA . MET A 1 82 ? 12.159 -10.386 -0.313 1.00 79.69 82 MET A CA 1
ATOM 690 C C . MET A 1 82 ? 11.821 -11.718 -0.985 1.00 79.69 82 MET A C 1
ATOM 692 O O . MET A 1 82 ? 12.750 -12.550 -1.102 1.00 79.69 82 MET A O 1
#

=== Feature glossary ===
Each block in this record encodes a different view of the same protein. In brief:

Predicted aligned error. PAE(i, j) answers: if I align the predicted and true structures on residue i, how far off (in Å) do I expect residue j to be? A block-diagonal PAE matrix with low values on the blocks and high values off-diagonal is the signature of a multi-domain protein with confidently predicted domains but uncertain inter-domain orientation.

Contact-map, Ramachandran, and PAE plots. Plot images: a contact map (which residues are close in 3D, as an N×N binary image), a Ramachandran scatter (backbone torsion angles, revealing secondary-structure composition at a glance), and — for AlphaFold structures — a PAE heatmap (pairwise prediction confidence).

Backbone torsions (φ/ψ). φ (phi) and ψ (psi) are the two rotatable backbone dihedrals per residue: φ is the C(i-1)–N–Cα–C torsion, ψ is the N–Cα–C–N(i+1) torsion, both in degrees on (−180°, 180°]. α-helical residues cluster near (−60°, −45°); β-strand residues near (−120°, +130°). A Ramachandran plot is simply a scatter of (φ, ψ) for every residue.

Foldseek 3Di. A 3Di character summarizes, for each residue, the relative orientation of the Cα frame of its nearest spatial neighbor. Because it encodes fold topology rather than chemistry, 3Di alignments detect remote structural similarity that sequence alignment misses.

Radius of gyration, Cα contacts, bounding box. Three whole-structure scalars: the radius of gyration (RMS distance of Cα from centroid, in Å), the count of Cα–Cα contacts (pairs closer than 8 Å and separated by more than four residues in sequence — i.e. tertiary, not local, contacts), and the bounding-box dimensions. Together they distinguish compact globular folds from extended fibres or disordered chains.

Sequence. Sequence gives the chain of amino acids in standard one-letter code (A=alanine, C=cysteine, …, Y=tyrosine), read N→C. It is the only feature that is directly encoded by the gene; all structural features are derived from the folded form of this sequence.

mmCIF coordinates. Atomic coordinates in PDBx/mmCIF format — the same representation the Protein Data Bank distributes. Each line of the _atom_site loop places one backbone atom in Cartesian space (units: ångströms, origin: arbitrary).

Secondary structure (3-state, P-SEA). Three-state secondary structure (P-SEA) collapses the eight DSSP classes into helix (a), strand (b), and coil (c). P-SEA assigns these from Cα geometry alone — distances and angles — without requiring backbone oxygens, so it works on any Cα trace.

InterPro / GO / CATH / organism. Functional annotations link the protein to curated databases. InterPro entries identify conserved domains and families by matching the sequence against member-database signatures (Pfam, PROSITE, CDD, …). Gene Ontology (GO) terms describe molecular function, biological process, and cellular component in a controlled vocabulary. CATH places the structure in a hierarchical fold classification (Class/Architecture/Topology/Homologous-superfamily). The organism is the source species.

B-factor. B-factor (Debye–Waller factor) reflects atomic displacement in the crystal lattice. It is an experimental observable (units Å²), not a prediction; low values mean the atom is pinned down, high values mean it moves or is heterogeneous across the crystal.

Rendered structure images. Structure images are PyMOL renders from six orthogonal camera directions. Cartoon representation draws helices as coils and strands as arrows; sticks shows the backbone as bonds; surface shows the solvent-excluded envelope. Rainbow coloring maps sequence position to hue (blue→red, N→C); chain coloring assigns a distinct color per polypeptide.

Solvent-accessible surface area. Solvent-accessible surface area (SASA) is the area in Å² traced out by the centre of a 1.4 Å probe sphere (a water molecule) rolled over the protein's van der Waals surface (Shrake–Rupley / Lee–Richards construction). Buried residues have near-zero SASA; fully exposed residues can exceed 200 Å². The total SASA scales roughly with the number of surface residues.

Secondary structure (8-state, DSSP). The SS8 string is DSSP's per-residue secondary-structure call. α-helix (H) means an i→i+4 H-bond ladder; β-strand (E) means the residue participates in a β-sheet; 3₁₀ (G) and π (I) are tighter and wider helices; T/S are turns/bends; '-' is loop.

pLDDT. For AlphaFold models, the B-factor field carries pLDDT — the model's own estimate of local accuracy on a 0–100 scale. Regions with pLDDT<50 should be treated as essentially unmodeled; they often correspond to intrinsically disordered segments.

Nearest PDB structures. Nearest PDB neighbors are the top structural matches found by Foldseek when searching this structure against the entire Protein Data Bank. Each hit reports a TM-score (0 to 1; >0.5 almost a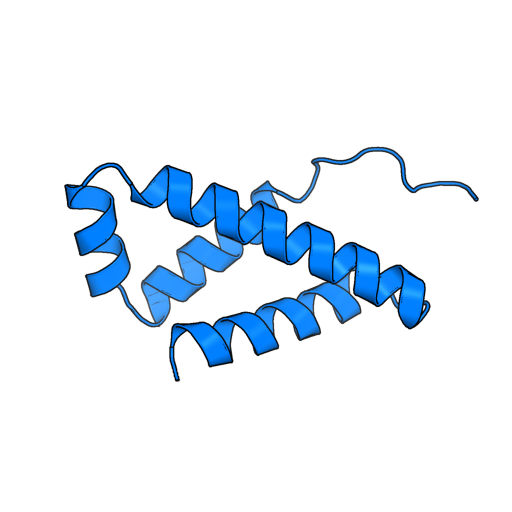lways implies the same fold) and an E-value. These are *structural* homologs — they may share no detectable sequence similarity.